Protein AF-A0A954XHF0-F1 (afdb_monomer_lite)

Radius of gyration: 19.48 Å; chains: 1; bounding box: 50×30×60 Å

Foldseek 3Di:
DDPDDDDPVPDDDPVRVCVQLLPDLLNLLLVLVVVLVVLVDPPNVVDPCSVVSNVVSVVSNVVSLVVDDPLLNVQLVPDDPCCSHVPVLLSSLVVCVVVPVLVVSLVSLVSVCSNCVLALQSLQSNLVSCVSVVNNVSSVVSNVSSVVHPDDDDPVSVVSSVVSVVVSVD

Secondary structure (DSSP, 8-state):
-------GGGSPPHHHHHHHHT--HHHHHHHHHHHHHHHTSTTGGGSTTHHHHHHHHHHHHHHHHHHS-HHHHHHHHHS-HHHHHH-HHHHHHHHHHHTT-HHHHHHHHHHHHHH-TT-HHHHHHHHHHHHHTT-HHHHHHHHHHHHT-SSPPPHHHHHHHHHHHHHH--

Structure (mmCIF, N/CA/C/O backbone):
data_AF-A0A954XHF0-F1
#
_entry.id   AF-A0A954XHF0-F1
#
loop_
_atom_site.group_PDB
_atom_site.id
_atom_site.type_symbol
_atom_site.label_atom_id
_atom_site.label_alt_id
_atom_site.label_comp_id
_atom_site.label_asym_id
_atom_site.label_entity_id
_atom_site.label_seq_id
_atom_site.pdbx_PDB_ins_code
_atom_site.Cartn_x
_atom_site.Cartn_y
_atom_site.Cartn_z
_atom_site.occupancy
_atom_site.B_iso_or_equiv
_atom_site.auth_seq_id
_atom_site.auth_comp_id
_atom_site.auth_asym_id
_atom_site.auth_atom_id
_atom_site.pdbx_PDB_model_num
ATOM 1 N N . MET A 1 1 ? -33.091 3.067 -31.836 1.00 52.94 1 MET A N 1
ATOM 2 C CA . MET A 1 1 ? -31.669 2.691 -31.696 1.00 52.94 1 MET A CA 1
ATOM 3 C C . MET A 1 1 ? -30.894 3.968 -31.441 1.00 52.94 1 MET A C 1
ATOM 5 O O . MET A 1 1 ? -30.859 4.803 -32.332 1.00 52.94 1 MET A O 1
ATOM 9 N N . MET A 1 2 ? -30.377 4.181 -30.228 1.00 56.81 2 MET A N 1
ATOM 10 C CA . MET A 1 2 ? -29.390 5.243 -30.006 1.00 56.81 2 MET A CA 1
ATOM 11 C C . MET A 1 2 ? -28.038 4.680 -30.431 1.00 56.81 2 MET A C 1
ATOM 13 O O . MET A 1 2 ? -27.557 3.722 -29.831 1.00 56.81 2 MET A O 1
ATOM 17 N N . HIS A 1 3 ? -27.472 5.221 -31.506 1.00 65.88 3 HIS A N 1
ATOM 18 C CA . HIS A 1 3 ? -26.091 4.949 -31.875 1.00 65.88 3 HIS A CA 1
ATOM 19 C C . HIS A 1 3 ? -25.214 5.758 -30.920 1.00 65.88 3 HIS A C 1
ATOM 21 O O . HIS A 1 3 ? -25.189 6.983 -30.994 1.00 65.88 3 HIS A O 1
ATOM 27 N N . ALA A 1 4 ? -24.570 5.084 -29.968 1.00 79.62 4 ALA A N 1
ATOM 28 C CA . ALA A 1 4 ? -23.495 5.704 -29.212 1.00 79.62 4 ALA A CA 1
ATOM 29 C C . ALA A 1 4 ? -22.299 5.846 -30.162 1.00 79.62 4 ALA A C 1
ATOM 31 O O . ALA A 1 4 ? -21.752 4.845 -30.625 1.00 79.62 4 ALA A O 1
ATOM 32 N N . GLU A 1 5 ? -21.944 7.080 -30.505 1.00 87.56 5 GLU A N 1
ATOM 33 C CA . GLU A 1 5 ? -20.704 7.376 -31.217 1.00 87.56 5 GLU A CA 1
ATOM 34 C C . GLU A 1 5 ? -19.563 7.431 -30.201 1.00 87.56 5 GLU A C 1
ATOM 36 O O . GLU A 1 5 ? -19.673 8.094 -29.171 1.00 87.56 5 GLU A O 1
ATOM 41 N N . TRP A 1 6 ? -18.477 6.713 -30.484 1.00 86.81 6 TRP A N 1
ATOM 42 C CA . TRP A 1 6 ? -17.264 6.757 -29.675 1.00 86.81 6 TRP A CA 1
ATOM 43 C C . TRP A 1 6 ? -16.674 8.171 -29.666 1.00 86.81 6 TRP A C 1
ATOM 45 O O . TRP A 1 6 ? -16.502 8.779 -30.725 1.00 86.81 6 TRP A O 1
ATOM 55 N N . ARG A 1 7 ? -16.323 8.675 -28.480 1.00 90.88 7 ARG A N 1
ATOM 56 C CA . ARG A 1 7 ? -15.685 9.981 -28.290 1.00 90.88 7 ARG A CA 1
ATOM 57 C C . ARG A 1 7 ? -14.472 9.826 -27.392 1.00 90.88 7 ARG A C 1
ATOM 59 O O . ARG A 1 7 ? -14.597 9.533 -26.211 1.00 90.88 7 ARG A O 1
ATOM 66 N N . GLU A 1 8 ? -13.293 10.043 -27.959 1.00 87.38 8 GLU A N 1
ATOM 67 C CA . GLU A 1 8 ? -12.030 9.937 -27.221 1.00 87.38 8 GLU A CA 1
ATOM 68 C C . GLU A 1 8 ? -11.906 11.005 -26.125 1.00 87.38 8 GLU A C 1
ATOM 70 O O . GLU A 1 8 ? -11.306 10.753 -25.088 1.00 87.38 8 GLU A O 1
ATOM 75 N N . SER A 1 9 ? -12.558 12.161 -26.306 1.00 90.25 9 SER A N 1
ATOM 76 C CA . SER A 1 9 ? -12.667 13.217 -25.289 1.00 90.25 9 SER A CA 1
ATOM 77 C C . SER A 1 9 ? -13.403 12.793 -24.021 1.00 90.25 9 SER A C 1
ATOM 79 O O . SER A 1 9 ? -13.286 13.472 -23.008 1.00 90.25 9 SER A O 1
ATOM 81 N N . ASP A 1 10 ? -14.186 11.716 -24.091 1.00 89.12 10 ASP A N 1
ATOM 82 C CA . ASP A 1 10 ? -14.965 11.215 -22.961 1.00 89.12 10 ASP A CA 1
ATOM 83 C C . ASP A 1 10 ? -14.151 10.190 -22.145 1.00 89.12 10 ASP A C 1
ATOM 85 O O . ASP A 1 10 ? -14.624 9.697 -21.119 1.00 89.12 10 ASP A O 1
ATOM 89 N N . LEU A 1 11 ? -12.926 9.856 -22.584 1.00 89.25 11 LEU A N 1
ATOM 90 C CA . LEU A 1 11 ? -12.003 9.035 -21.808 1.00 89.25 11 LEU A CA 1
ATOM 91 C C . LEU A 1 11 ? -11.413 9.858 -20.657 1.00 89.25 11 LEU A C 1
ATOM 93 O O . LEU A 1 11 ? -10.916 10.961 -20.895 1.00 89.25 11 LEU A O 1
ATOM 97 N N . PRO A 1 12 ? -11.400 9.321 -19.424 1.00 91.69 12 PRO A N 1
ATOM 98 C CA . PRO A 1 12 ? -10.763 10.001 -18.311 1.00 91.69 12 PRO A CA 1
ATOM 99 C C . PRO A 1 12 ? -9.261 10.129 -18.559 1.00 91.69 12 PRO A C 1
ATOM 101 O O . PRO A 1 12 ? -8.603 9.213 -19.067 1.00 91.69 12 PRO A O 1
ATOM 104 N N . THR A 1 13 ? -8.701 11.254 -18.135 1.00 92.50 13 THR A N 1
ATOM 105 C CA . THR A 1 13 ? -7.255 11.407 -17.996 1.00 92.50 13 THR A CA 1
ATOM 106 C C . THR A 1 13 ? -6.706 10.400 -16.981 1.00 92.50 13 THR A C 1
ATOM 108 O O . THR A 1 13 ? -7.435 9.849 -16.153 1.00 92.50 13 THR A O 1
ATOM 111 N N . VAL A 1 14 ? -5.389 10.173 -17.007 1.00 86.50 14 VAL A N 1
ATOM 112 C CA . VAL A 1 14 ? -4.709 9.318 -16.017 1.00 86.50 14 VAL A CA 1
ATOM 113 C C . VAL A 1 14 ? -5.009 9.789 -14.591 1.00 86.50 14 VAL A C 1
ATOM 115 O O . VAL A 1 14 ? -5.392 8.977 -13.759 1.00 86.50 14 VAL A O 1
ATOM 118 N N . SER A 1 15 ? -4.951 11.102 -14.346 1.00 87.88 15 SER A N 1
ATOM 119 C CA . SER A 1 15 ? -5.240 11.680 -13.030 1.00 87.88 15 SER A CA 1
ATOM 120 C C . SER A 1 15 ? -6.683 11.438 -12.581 1.00 87.88 15 SER A C 1
ATOM 122 O O . SER A 1 15 ? -6.905 11.100 -11.424 1.00 87.88 15 SER A O 1
ATOM 124 N N . GLU A 1 16 ? -7.664 11.598 -13.474 1.00 91.25 16 GLU A N 1
ATOM 125 C CA . GLU A 1 16 ? -9.076 11.349 -13.143 1.00 91.25 16 GLU A CA 1
ATOM 126 C C . GLU A 1 16 ? -9.322 9.868 -12.867 1.00 91.25 16 GLU A C 1
ATOM 128 O O . GLU A 1 16 ? -9.979 9.516 -11.891 1.00 91.25 16 GLU A O 1
ATOM 133 N N . ARG A 1 17 ? -8.743 8.983 -13.686 1.00 89.75 17 ARG A N 1
ATOM 134 C CA . ARG A 1 17 ? -8.801 7.538 -13.460 1.00 89.75 17 ARG A CA 1
ATOM 135 C C . ARG A 1 17 ? -8.222 7.180 -12.091 1.00 89.75 17 ARG A C 1
ATOM 137 O O . ARG A 1 17 ? -8.838 6.410 -11.358 1.00 89.75 17 ARG A O 1
ATOM 144 N N . ASP A 1 18 ? -7.054 7.715 -11.760 1.00 89.81 18 ASP A N 1
ATOM 145 C CA . ASP A 1 18 ? -6.361 7.404 -10.513 1.00 89.81 18 ASP A CA 1
ATOM 146 C C . ASP A 1 18 ? -7.140 7.927 -9.304 1.00 89.81 18 ASP A C 1
ATOM 148 O O . ASP A 1 18 ? -7.303 7.200 -8.326 1.00 89.81 18 ASP A O 1
ATOM 152 N N . GLU A 1 19 ? -7.750 9.108 -9.398 1.00 87.00 19 GLU A N 1
ATOM 153 C CA . GLU A 1 19 ? -8.668 9.614 -8.374 1.00 87.00 19 GLU A CA 1
ATOM 154 C C . GLU A 1 19 ? -9.904 8.714 -8.199 1.00 87.00 19 GLU A C 1
ATOM 156 O O . GLU A 1 19 ? -10.282 8.376 -7.069 1.00 87.00 19 GLU A O 1
ATOM 161 N N . TRP A 1 20 ? -10.526 8.291 -9.305 1.00 86.19 20 TRP A N 1
ATOM 162 C CA . TRP A 1 20 ? -11.722 7.441 -9.281 1.00 86.19 20 TRP A CA 1
ATOM 163 C C . TRP A 1 20 ? -11.435 6.068 -8.676 1.00 86.19 20 TRP A C 1
ATOM 165 O O . TRP A 1 20 ? -12.231 5.556 -7.888 1.00 86.19 20 TRP A O 1
ATOM 175 N N . LEU A 1 21 ? -10.289 5.483 -9.023 1.00 83.88 21 LEU A N 1
ATOM 176 C CA . LEU A 1 21 ? -9.844 4.181 -8.527 1.00 83.88 21 LEU A CA 1
ATOM 177 C C . LEU A 1 21 ? -9.141 4.272 -7.163 1.00 83.88 21 LEU A C 1
ATOM 179 O O . LEU A 1 21 ? -8.887 3.249 -6.526 1.00 83.88 21 LEU A O 1
ATOM 183 N N . GLY A 1 22 ? -8.844 5.487 -6.697 1.00 86.38 22 GLY A N 1
ATOM 184 C CA . GLY A 1 22 ? -8.084 5.737 -5.479 1.00 86.38 22 GLY A CA 1
ATOM 185 C C . GLY A 1 22 ? -6.622 5.296 -5.563 1.00 86.38 22 GLY A C 1
ATOM 186 O O . GLY A 1 22 ? -6.048 5.007 -4.518 1.00 86.38 22 GLY A O 1
ATOM 187 N N . VAL A 1 23 ? -6.042 5.206 -6.763 1.00 89.75 23 VAL A N 1
ATOM 188 C CA . VAL A 1 23 ? -4.631 4.842 -6.970 1.00 89.75 23 VAL A CA 1
ATOM 189 C C . VAL A 1 23 ? -3.745 5.873 -6.282 1.00 89.75 23 VAL A C 1
ATOM 191 O O . VAL A 1 23 ? -3.969 7.079 -6.398 1.00 89.75 23 VAL A O 1
ATOM 194 N N . LEU A 1 24 ? -2.759 5.388 -5.534 1.00 90.56 24 LEU A N 1
ATOM 195 C CA . LEU A 1 24 ? -1.812 6.224 -4.805 1.00 90.56 24 LEU A CA 1
ATOM 196 C C . LEU A 1 24 ? -0.396 6.083 -5.358 1.00 90.56 24 LEU A C 1
ATOM 198 O O . LEU A 1 24 ? -0.073 5.134 -6.069 1.00 90.56 24 LEU A O 1
ATOM 202 N N . LEU A 1 25 ? 0.471 7.011 -4.961 1.00 90.75 25 LEU A N 1
ATOM 203 C CA . LEU A 1 25 ? 1.892 7.008 -5.304 1.00 90.75 25 LEU A CA 1
ATOM 204 C C . LEU A 1 25 ? 2.587 5.705 -4.879 1.00 90.75 25 LEU A C 1
ATOM 206 O O . LEU A 1 25 ? 3.433 5.167 -5.588 1.00 90.75 25 LEU A O 1
ATOM 210 N N . GLU A 1 26 ? 2.198 5.171 -3.724 1.00 92.38 26 GLU A N 1
ATOM 211 C CA . GLU A 1 26 ? 2.659 3.890 -3.201 1.00 92.38 26 GLU A CA 1
ATOM 212 C C . GLU A 1 26 ? 2.348 2.729 -4.151 1.00 92.38 26 GLU A C 1
ATOM 214 O O . GLU A 1 26 ? 3.126 1.781 -4.243 1.00 92.38 26 GLU A O 1
ATOM 219 N N . ASP A 1 27 ? 1.239 2.802 -4.887 1.00 92.00 27 ASP A N 1
ATOM 220 C CA . ASP A 1 27 ? 0.861 1.768 -5.850 1.00 92.00 27 ASP A CA 1
ATOM 221 C C . ASP A 1 27 ? 1.757 1.810 -7.070 1.00 92.00 27 ASP A C 1
ATOM 223 O O . ASP A 1 27 ? 2.188 0.765 -7.558 1.00 92.00 27 ASP A O 1
ATOM 227 N N . GLU A 1 28 ? 2.078 3.017 -7.532 1.00 92.56 28 GLU A N 1
ATOM 228 C CA . GLU A 1 28 ? 3.029 3.213 -8.617 1.00 92.56 28 GLU A CA 1
ATOM 229 C C . GLU A 1 28 ? 4.421 2.718 -8.219 1.00 92.56 28 GLU A C 1
ATOM 231 O O . GLU A 1 28 ? 5.060 2.007 -8.994 1.00 92.56 28 GLU A O 1
ATOM 236 N N . LEU A 1 29 ? 4.873 3.012 -6.995 1.00 94.69 29 LEU A N 1
ATOM 237 C CA . LEU A 1 29 ? 6.142 2.510 -6.460 1.00 94.69 29 LEU A CA 1
ATOM 238 C C . LEU A 1 29 ? 6.217 0.981 -6.505 1.00 94.69 29 LEU A C 1
ATOM 240 O O . LEU A 1 29 ? 7.185 0.418 -7.031 1.00 94.69 29 LEU A O 1
ATOM 244 N N . VAL A 1 30 ? 5.185 0.304 -5.992 1.00 94.31 30 VAL A N 1
ATOM 245 C CA . VAL A 1 30 ? 5.115 -1.163 -6.016 1.00 94.31 30 VAL A CA 1
ATOM 246 C C . VAL A 1 30 ? 5.050 -1.675 -7.454 1.00 94.31 30 VAL A C 1
ATOM 248 O O . VAL A 1 30 ? 5.768 -2.615 -7.802 1.00 94.31 30 VAL A O 1
ATOM 2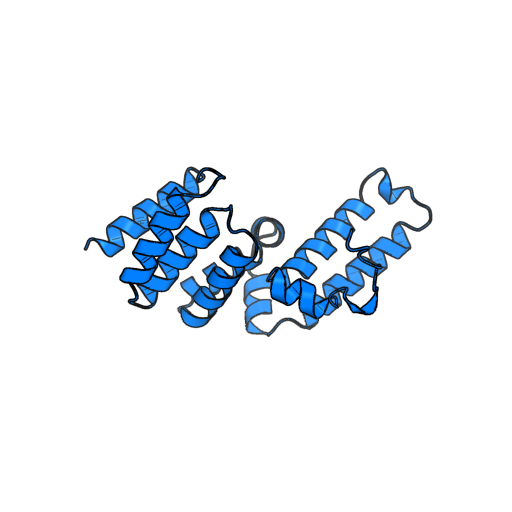51 N N . ALA A 1 31 ? 4.259 -1.036 -8.319 1.00 94.50 31 ALA A N 1
ATOM 252 C CA . ALA A 1 31 ? 4.122 -1.421 -9.719 1.00 94.50 31 ALA A CA 1
ATOM 253 C C . ALA A 1 31 ? 5.449 -1.317 -10.485 1.00 94.50 31 ALA A C 1
ATOM 255 O O . ALA A 1 31 ? 5.830 -2.275 -11.160 1.00 94.50 31 ALA A O 1
ATOM 256 N N . TYR A 1 32 ? 6.195 -0.214 -10.349 1.00 95.94 32 TYR A N 1
ATOM 257 C CA . TYR A 1 32 ? 7.507 -0.060 -10.986 1.00 95.94 32 TYR A CA 1
ATOM 258 C C . TYR A 1 32 ? 8.498 -1.109 -10.492 1.00 95.94 32 TYR A C 1
ATOM 260 O O . TYR A 1 32 ? 9.228 -1.696 -11.297 1.00 95.94 32 TYR A O 1
ATOM 268 N N . ARG A 1 33 ? 8.498 -1.405 -9.187 1.00 95.19 33 ARG A N 1
ATOM 269 C CA . ARG A 1 33 ? 9.406 -2.408 -8.630 1.00 95.19 33 ARG A CA 1
ATOM 270 C C . ARG A 1 33 ? 9.073 -3.822 -9.106 1.00 95.19 33 ARG A C 1
ATOM 272 O O . ARG A 1 33 ? 9.981 -4.568 -9.475 1.00 95.19 33 ARG A O 1
ATOM 279 N N . LEU A 1 34 ? 7.791 -4.184 -9.146 1.00 94.62 34 LEU A N 1
ATOM 280 C CA . LEU A 1 34 ? 7.337 -5.465 -9.692 1.00 94.62 34 LEU A CA 1
ATOM 281 C C . LEU A 1 34 ? 7.655 -5.577 -11.188 1.00 94.62 34 LEU A C 1
ATOM 283 O O . LEU A 1 34 ? 8.206 -6.588 -11.621 1.00 94.62 34 LEU A O 1
ATOM 287 N N . ALA A 1 35 ? 7.383 -4.532 -11.971 1.00 96.44 35 ALA A N 1
ATOM 288 C CA . ALA A 1 35 ? 7.688 -4.497 -13.400 1.00 96.44 35 ALA A CA 1
ATOM 289 C C . ALA A 1 35 ? 9.193 -4.629 -13.677 1.00 96.44 35 ALA A C 1
ATOM 291 O O . ALA A 1 35 ? 9.592 -5.318 -14.620 1.00 96.44 35 ALA A O 1
ATOM 292 N N . TYR A 1 36 ? 10.037 -4.019 -12.840 1.00 96.31 36 TYR A N 1
ATOM 293 C CA . TYR A 1 36 ? 11.486 -4.192 -12.912 1.00 96.31 36 TYR A CA 1
ATOM 294 C C . TYR A 1 36 ? 11.874 -5.661 -12.704 1.00 96.31 36 TYR A C 1
ATOM 296 O O . TYR A 1 36 ? 12.614 -6.224 -13.512 1.00 96.31 36 TYR A O 1
ATOM 304 N N . PHE A 1 37 ? 11.335 -6.311 -11.667 1.00 95.00 37 PHE A N 1
ATOM 305 C CA . PHE A 1 37 ? 11.618 -7.722 -11.398 1.00 95.00 37 PHE A CA 1
ATOM 306 C C . PHE A 1 37 ? 11.151 -8.645 -12.522 1.00 95.00 37 PHE A C 1
ATOM 308 O O . PHE A 1 37 ? 11.885 -9.563 -12.892 1.00 95.00 37 PHE A O 1
ATOM 315 N N . VAL A 1 38 ? 9.980 -8.381 -13.106 1.00 95.50 38 VAL A N 1
ATOM 316 C CA . VAL A 1 38 ? 9.490 -9.123 -14.275 1.00 95.50 38 VAL A CA 1
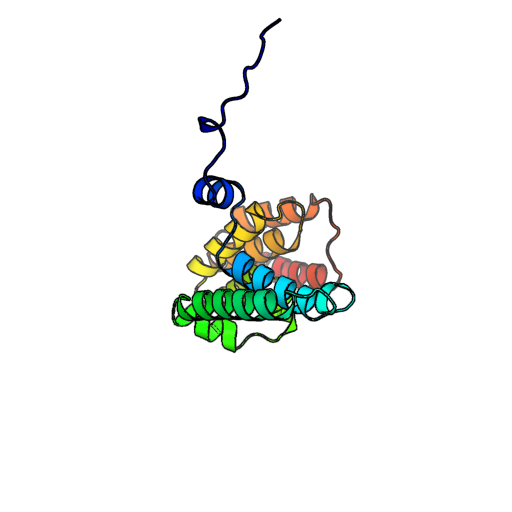ATOM 317 C C . VAL A 1 38 ? 10.440 -8.947 -15.457 1.00 95.50 38 VAL A C 1
ATOM 319 O O . VAL A 1 38 ? 10.868 -9.942 -16.030 1.00 95.50 38 VAL A O 1
ATOM 322 N N . THR A 1 39 ? 10.846 -7.711 -15.769 1.00 96.75 39 THR A N 1
ATOM 323 C CA . THR A 1 39 ? 11.786 -7.416 -16.869 1.00 96.75 39 THR A CA 1
ATOM 324 C C . THR A 1 39 ? 13.145 -8.097 -16.675 1.00 96.75 39 THR A C 1
ATOM 326 O O . THR A 1 39 ? 13.783 -8.497 -17.643 1.00 96.75 39 THR A O 1
ATOM 329 N N . LYS A 1 40 ? 13.596 -8.268 -15.427 1.00 96.31 40 LYS A N 1
ATOM 330 C CA . LYS A 1 40 ? 14.845 -8.975 -15.101 1.00 96.31 40 LYS A CA 1
ATOM 331 C C . LYS A 1 40 ? 14.709 -10.502 -15.049 1.00 96.31 40 LYS A C 1
ATOM 333 O O . LYS A 1 40 ? 15.718 -11.184 -14.875 1.00 96.31 40 LYS A O 1
ATOM 338 N N . SER A 1 41 ? 13.507 -11.041 -15.241 1.00 96.19 41 SER A N 1
ATOM 339 C CA . SER A 1 41 ? 13.220 -12.476 -15.192 1.00 96.19 41 SER A CA 1
ATOM 340 C C . SER A 1 41 ? 12.957 -13.056 -16.584 1.00 96.19 41 SER A C 1
ATOM 342 O O . SER A 1 41 ? 12.446 -12.371 -17.469 1.00 96.19 41 SER A O 1
ATOM 344 N N . ALA A 1 42 ? 13.269 -14.338 -16.783 1.00 95.19 42 ALA A N 1
ATOM 345 C CA . ALA A 1 42 ? 12.949 -15.034 -18.029 1.00 95.19 42 ALA A CA 1
ATOM 346 C C . ALA A 1 42 ? 11.422 -15.188 -18.215 1.00 95.19 42 ALA A C 1
ATOM 348 O O . ALA A 1 42 ? 10.709 -15.395 -17.227 1.00 95.19 42 ALA A O 1
ATOM 349 N N . PRO A 1 43 ? 10.903 -15.114 -19.457 1.00 96.06 43 PRO A N 1
ATOM 350 C CA . PRO A 1 43 ? 11.646 -14.905 -20.708 1.00 96.06 43 PRO A CA 1
ATOM 351 C C . PRO A 1 43 ? 11.896 -13.421 -21.048 1.00 96.06 43 PRO A C 1
ATOM 353 O O . PRO A 1 43 ? 12.492 -13.116 -22.075 1.00 96.06 43 PRO A O 1
ATOM 356 N N . PHE A 1 44 ? 11.418 -12.480 -20.232 1.00 96.62 44 PHE A N 1
ATOM 357 C CA . PHE A 1 44 ? 11.438 -11.049 -20.558 1.00 96.62 44 PHE A CA 1
ATOM 358 C C . PHE A 1 44 ? 12.846 -10.453 -20.597 1.00 96.62 44 PHE A C 1
ATOM 360 O O . PHE A 1 44 ? 13.104 -9.557 -21.395 1.00 96.62 44 PHE A O 1
ATOM 367 N N . ASN A 1 45 ? 13.768 -10.979 -19.792 1.00 97.44 45 ASN A N 1
ATOM 368 C CA . ASN A 1 45 ? 15.168 -10.558 -19.798 1.00 97.44 45 ASN A CA 1
ATOM 369 C C . ASN A 1 45 ? 15.942 -10.949 -21.073 1.00 97.44 45 ASN A C 1
ATOM 371 O O . ASN A 1 45 ? 17.075 -10.507 -21.241 1.00 97.44 45 ASN A O 1
ATOM 375 N N . GLU A 1 46 ? 15.355 -11.761 -21.959 1.00 97.25 46 GLU A N 1
ATOM 376 C CA . GLU A 1 46 ? 15.951 -12.159 -23.241 1.00 97.25 46 GLU A CA 1
ATOM 377 C C . GLU A 1 46 ? 15.576 -11.203 -24.388 1.00 97.25 46 GLU A C 1
ATOM 379 O O . GLU A 1 46 ? 16.123 -11.306 -25.488 1.00 97.25 46 GLU A O 1
ATOM 384 N N . ALA A 1 47 ? 14.652 -10.265 -24.156 1.00 96.94 47 ALA A N 1
ATOM 385 C CA . ALA A 1 47 ? 14.294 -9.255 -25.143 1.00 96.94 47 ALA A CA 1
ATOM 386 C C . ALA A 1 47 ? 15.471 -8.299 -25.415 1.00 96.94 47 ALA A C 1
ATOM 388 O O . ALA A 1 47 ? 16.219 -7.929 -24.510 1.00 96.94 47 ALA A O 1
ATOM 389 N N . ILE A 1 48 ? 15.616 -7.855 -26.669 1.00 97.31 48 ILE A N 1
ATOM 390 C CA . ILE A 1 48 ? 16.739 -7.001 -27.105 1.00 97.31 48 ILE A CA 1
ATOM 391 C C . ILE A 1 48 ? 16.793 -5.648 -26.374 1.00 97.31 48 ILE A C 1
ATOM 393 O O . ILE A 1 48 ? 17.850 -5.031 -26.270 1.00 97.31 48 ILE A O 1
ATOM 397 N N . ASP A 1 49 ? 15.653 -5.191 -25.865 1.00 97.00 49 ASP A N 1
ATOM 398 C CA . ASP A 1 49 ? 15.446 -3.930 -25.160 1.00 97.00 49 ASP A CA 1
ATOM 399 C C . ASP A 1 49 ? 15.223 -4.108 -23.647 1.00 97.00 49 ASP A C 1
ATOM 401 O O . ASP A 1 49 ? 14.950 -3.127 -22.949 1.00 97.00 49 ASP A O 1
ATOM 405 N N . ALA A 1 50 ? 15.391 -5.322 -23.108 1.00 95.56 50 ALA A N 1
ATOM 406 C CA . ALA A 1 50 ? 15.141 -5.619 -21.697 1.00 95.56 50 ALA A CA 1
ATOM 407 C C . ALA A 1 50 ? 15.941 -4.709 -20.750 1.00 95.56 50 ALA A C 1
ATOM 409 O O . ALA A 1 50 ? 15.399 -4.187 -19.774 1.00 95.56 50 ALA A O 1
ATOM 410 N N . ASP A 1 51 ? 17.218 -4.455 -21.050 1.00 96.56 51 ASP A N 1
ATOM 411 C CA . ASP A 1 51 ? 18.054 -3.576 -20.226 1.00 96.56 51 ASP A CA 1
ATOM 412 C C . ASP A 1 51 ? 17.624 -2.108 -20.298 1.00 96.56 51 ASP A C 1
ATOM 414 O O . ASP A 1 51 ? 17.633 -1.421 -19.276 1.00 96.56 51 ASP A O 1
ATOM 418 N N . ILE A 1 52 ? 17.172 -1.638 -21.465 1.00 97.44 52 ILE A N 1
ATOM 419 C CA . ILE A 1 52 ? 16.636 -0.278 -21.625 1.00 97.44 52 ILE A CA 1
ATOM 420 C C . ILE A 1 52 ? 15.382 -0.121 -20.759 1.00 97.44 52 ILE A C 1
ATOM 422 O O . ILE A 1 52 ? 15.236 0.869 -20.037 1.00 97.44 52 ILE A O 1
ATOM 426 N N . HIS A 1 53 ? 14.489 -1.112 -20.789 1.00 96.88 53 HIS A N 1
ATOM 427 C CA . HIS A 1 53 ? 13.291 -1.111 -19.960 1.00 96.88 53 HIS A CA 1
ATOM 428 C C . HIS A 1 53 ? 13.616 -1.184 -18.470 1.00 96.88 53 HIS A C 1
ATOM 430 O O . HIS A 1 53 ? 13.040 -0.417 -17.701 1.00 96.88 53 HIS A O 1
ATOM 436 N N . ALA A 1 54 ? 14.560 -2.032 -18.062 1.00 96.94 54 ALA A N 1
ATOM 437 C CA . ALA A 1 54 ? 14.952 -2.144 -16.664 1.00 96.94 54 ALA A CA 1
ATOM 438 C C . ALA A 1 54 ? 15.531 -0.831 -16.115 1.00 96.94 54 ALA A C 1
ATOM 440 O O . ALA A 1 54 ? 15.094 -0.384 -15.058 1.00 96.94 54 ALA A O 1
ATOM 441 N N . VAL A 1 55 ? 16.442 -0.181 -16.851 1.00 97.56 55 VAL A N 1
ATOM 442 C CA . VAL A 1 55 ? 17.014 1.120 -16.455 1.00 97.56 55 VAL A CA 1
ATOM 443 C C . VAL A 1 55 ? 15.925 2.187 -16.350 1.00 97.56 55 VAL A C 1
ATOM 445 O O . VAL A 1 55 ? 15.903 2.959 -15.394 1.00 97.56 55 VAL A O 1
ATOM 448 N N . ARG A 1 56 ? 14.982 2.220 -17.300 1.00 97.88 56 ARG A N 1
ATOM 449 C CA . ARG A 1 56 ? 13.863 3.170 -17.252 1.00 97.88 56 ARG A CA 1
ATOM 450 C C . ARG A 1 56 ? 12.978 2.945 -16.025 1.00 97.88 56 ARG A C 1
ATOM 452 O O . ARG A 1 56 ? 12.615 3.910 -15.364 1.00 97.88 56 ARG A O 1
ATOM 459 N N . LEU A 1 57 ? 12.623 1.693 -15.733 1.00 97.88 57 LEU A N 1
ATOM 460 C CA . LEU A 1 57 ? 11.777 1.342 -14.588 1.00 97.88 57 LEU A CA 1
ATOM 461 C C . LEU A 1 57 ? 12.464 1.666 -13.256 1.00 97.88 57 LEU A C 1
ATOM 463 O O . LEU A 1 57 ? 11.816 2.193 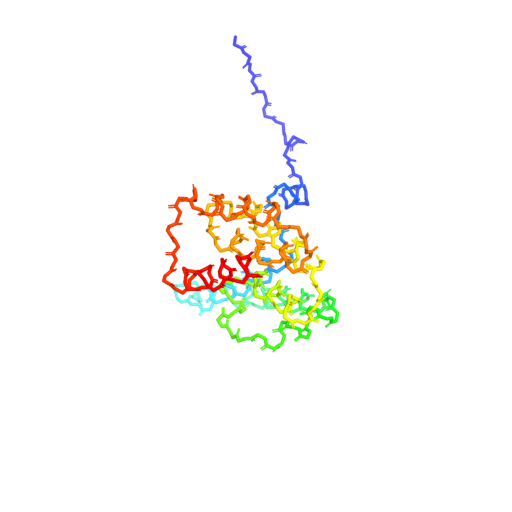-12.357 1.00 97.88 57 LEU A O 1
ATOM 467 N N . GLU A 1 58 ? 13.766 1.399 -13.151 1.00 97.06 58 GLU A N 1
ATOM 468 C CA . GLU A 1 58 ? 14.576 1.762 -11.984 1.00 97.06 58 GLU A CA 1
ATOM 469 C C . GLU A 1 58 ? 14.625 3.284 -11.793 1.00 97.06 58 GLU A C 1
ATOM 471 O O . GLU A 1 58 ? 14.333 3.774 -10.708 1.00 97.06 5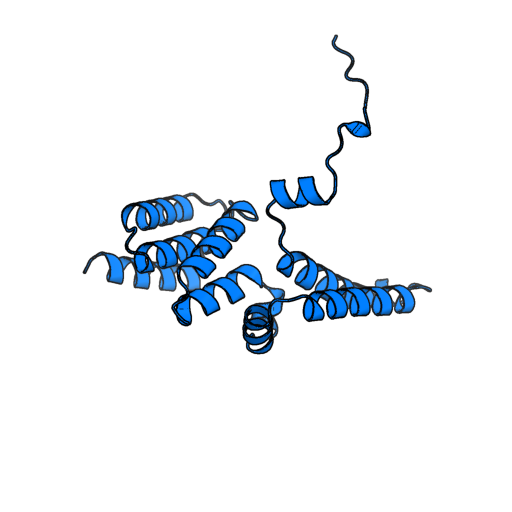8 GLU A O 1
ATOM 476 N N . HIS A 1 59 ? 14.847 4.047 -12.867 1.00 97.75 59 HIS A N 1
ATOM 477 C CA . HIS A 1 59 ? 14.825 5.509 -12.808 1.00 97.75 59 HIS A CA 1
ATOM 478 C C . HIS A 1 59 ? 13.461 6.082 -12.385 1.00 97.75 59 HIS A C 1
ATOM 480 O O . HIS A 1 59 ? 13.405 7.028 -11.594 1.00 97.75 59 HIS A O 1
ATOM 486 N N . CYS A 1 60 ? 12.356 5.523 -12.894 1.00 96.94 60 CYS A N 1
ATOM 487 C CA . CYS A 1 60 ? 11.008 5.903 -12.467 1.00 96.94 60 CYS A CA 1
ATOM 488 C C . CYS A 1 60 ? 10.798 5.618 -10.975 1.00 96.94 60 CYS A C 1
ATOM 490 O O . CYS A 1 60 ? 10.332 6.495 -10.251 1.00 96.94 60 CYS A O 1
ATOM 492 N N . TYR A 1 61 ? 11.189 4.430 -10.510 1.00 96.25 61 TYR A N 1
ATOM 493 C CA . TYR A 1 61 ? 11.107 4.060 -9.100 1.00 96.25 61 TYR A CA 1
ATOM 494 C C . TYR A 1 61 ? 11.916 5.015 -8.207 1.00 96.25 61 TYR A C 1
ATOM 496 O O . TYR A 1 61 ? 11.374 5.552 -7.242 1.00 96.25 61 TYR A O 1
ATOM 504 N N . ASP A 1 62 ? 13.172 5.300 -8.556 1.00 96.25 62 ASP A N 1
ATOM 505 C CA . ASP A 1 62 ? 14.039 6.194 -7.777 1.00 96.25 62 ASP A CA 1
ATOM 506 C C . ASP A 1 62 ? 13.499 7.629 -7.734 1.00 96.25 62 ASP A C 1
ATOM 508 O O . ASP A 1 62 ? 13.536 8.283 -6.690 1.00 96.25 62 ASP A O 1
ATOM 512 N N . SER A 1 63 ? 12.942 8.109 -8.850 1.00 96.31 63 SER A N 1
ATOM 513 C CA . SER A 1 63 ? 12.314 9.433 -8.921 1.00 96.31 63 SER A CA 1
ATOM 514 C C . SER A 1 63 ? 11.090 9.530 -8.010 1.00 96.31 63 SER A C 1
ATOM 516 O O . SER A 1 63 ? 10.915 10.537 -7.324 1.00 96.31 63 SER A O 1
ATOM 518 N N . LEU A 1 64 ? 10.267 8.478 -7.955 1.00 95.25 64 LEU A N 1
ATOM 519 C CA . LEU A 1 64 ? 9.123 8.427 -7.049 1.00 95.25 64 LEU A CA 1
ATOM 520 C C . LEU A 1 64 ? 9.561 8.381 -5.583 1.00 95.25 64 LEU A C 1
ATOM 522 O O . LEU A 1 64 ? 9.031 9.144 -4.777 1.00 95.25 64 LEU A O 1
ATOM 526 N N . ILE A 1 65 ? 10.560 7.563 -5.237 1.00 95.62 65 ILE A N 1
ATOM 527 C CA . ILE A 1 65 ? 11.115 7.519 -3.875 1.00 95.62 65 ILE A CA 1
ATOM 528 C C . ILE A 1 65 ? 11.637 8.898 -3.456 1.00 95.62 65 ILE A C 1
ATOM 530 O O . ILE A 1 65 ? 11.368 9.341 -2.342 1.00 95.62 65 ILE A O 1
ATOM 534 N N . ALA A 1 66 ? 12.329 9.606 -4.352 1.00 94.94 66 ALA A N 1
ATOM 535 C CA . ALA A 1 66 ? 12.832 10.954 -4.090 1.00 94.94 66 ALA A CA 1
ATOM 536 C C . ALA A 1 66 ? 11.719 12.007 -3.929 1.00 94.94 66 ALA A C 1
ATOM 538 O O . ALA A 1 66 ? 11.961 13.065 -3.349 1.00 94.94 66 ALA A O 1
ATOM 539 N N . SER A 1 67 ? 10.514 11.731 -4.435 1.00 94.25 67 SER A N 1
ATOM 540 C CA . SER A 1 67 ? 9.346 12.611 -4.306 1.00 94.25 67 SER A CA 1
ATOM 541 C C . SER A 1 67 ? 8.526 12.373 -3.034 1.00 94.25 67 SER A C 1
ATOM 543 O O . SER A 1 67 ? 7.651 13.183 -2.721 1.00 94.25 67 SER A O 1
ATOM 545 N N . LEU A 1 68 ? 8.799 11.289 -2.294 1.00 93.00 68 LEU A N 1
ATOM 546 C CA . LEU A 1 68 ? 8.070 10.982 -1.068 1.00 93.00 68 LEU A CA 1
ATOM 547 C C . LEU A 1 68 ? 8.280 12.079 -0.012 1.00 93.00 68 LEU A C 1
ATOM 549 O O . LEU A 1 68 ? 9.412 12.525 0.206 1.00 93.00 68 LEU A O 1
ATOM 553 N N . PRO A 1 69 ? 7.221 12.482 0.715 1.00 92.69 69 PRO A N 1
ATOM 554 C CA . PRO A 1 69 ? 7.362 13.285 1.919 1.00 92.69 69 PRO A CA 1
ATOM 555 C C . PRO A 1 69 ? 8.363 12.645 2.885 1.00 92.69 69 PRO A C 1
ATOM 557 O O . PRO A 1 69 ? 8.334 11.435 3.096 1.00 92.69 69 PRO A O 1
ATOM 560 N N . GLN A 1 70 ? 9.199 13.460 3.535 1.00 93.56 70 GLN A N 1
ATOM 561 C CA . GLN A 1 70 ? 10.285 12.986 4.406 1.00 93.56 70 GLN A CA 1
ATOM 562 C C . GLN A 1 70 ? 9.834 11.912 5.411 1.00 93.56 70 GLN A C 1
ATOM 564 O O . GLN A 1 70 ? 10.501 10.897 5.588 1.00 93.56 70 GLN A O 1
ATOM 569 N N . ARG A 1 71 ? 8.665 12.106 6.031 1.00 93.19 71 ARG A N 1
ATOM 570 C CA . ARG A 1 71 ? 8.110 11.150 6.994 1.00 93.19 71 ARG A CA 1
ATOM 571 C C . ARG A 1 71 ? 7.679 9.828 6.348 1.00 93.19 71 ARG A C 1
ATOM 573 O O . ARG A 1 71 ? 7.905 8.774 6.930 1.00 93.19 71 ARG A O 1
ATOM 580 N N . GLU A 1 72 ? 7.082 9.867 5.159 1.00 93.06 72 GLU A N 1
ATOM 581 C CA . GLU A 1 72 ? 6.714 8.653 4.413 1.00 93.06 72 GLU A CA 1
ATOM 582 C C . GLU A 1 72 ? 7.968 7.920 3.930 1.00 93.06 72 GLU A C 1
ATOM 584 O O . GLU A 1 72 ? 8.020 6.697 4.007 1.00 93.06 72 GLU A O 1
ATOM 589 N N . LEU A 1 73 ? 9.014 8.651 3.532 1.00 95.44 73 LEU A N 1
ATOM 590 C CA . LEU A 1 73 ? 10.314 8.086 3.173 1.00 95.44 73 LEU A CA 1
ATOM 591 C C . LEU A 1 73 ? 10.993 7.381 4.361 1.00 95.44 73 LEU A C 1
ATOM 593 O O . LEU A 1 73 ? 11.556 6.298 4.202 1.00 95.44 73 LEU A O 1
ATOM 597 N N . GLU A 1 74 ? 10.940 7.964 5.559 1.00 96.19 74 GLU A N 1
ATOM 598 C CA . GLU A 1 74 ? 11.458 7.346 6.789 1.00 96.19 74 GLU A CA 1
ATOM 599 C C . GLU A 1 74 ? 10.720 6.046 7.123 1.00 96.19 74 GLU A C 1
ATOM 601 O O . GLU A 1 74 ? 11.360 5.013 7.344 1.00 96.19 74 GLU A O 1
ATOM 606 N N . ILE A 1 75 ? 9.383 6.078 7.086 1.00 96.38 75 ILE A N 1
ATOM 607 C CA . ILE A 1 75 ? 8.548 4.888 7.265 1.00 96.38 75 ILE A CA 1
ATOM 608 C C . ILE A 1 75 ? 8.915 3.848 6.210 1.00 96.38 75 ILE A C 1
ATOM 610 O O . ILE A 1 75 ? 9.277 2.729 6.571 1.00 96.38 75 ILE A O 1
ATOM 614 N N . PHE A 1 76 ? 8.901 4.224 4.929 1.00 95.75 76 PHE A N 1
ATOM 615 C CA . PHE A 1 76 ? 9.250 3.356 3.811 1.00 95.75 76 PHE A CA 1
ATOM 616 C C . PHE A 1 76 ? 10.598 2.674 4.045 1.00 95.75 76 PHE A C 1
ATOM 618 O O . PHE A 1 76 ? 10.707 1.458 3.928 1.00 95.75 76 PHE A O 1
ATOM 625 N N . ASN A 1 77 ? 11.630 3.418 4.437 1.00 95.62 77 ASN A N 1
ATOM 626 C CA . ASN A 1 77 ? 12.957 2.859 4.677 1.00 95.62 77 ASN A CA 1
ATOM 627 C C . ASN A 1 77 ? 13.005 1.884 5.862 1.00 95.62 77 ASN A C 1
ATOM 629 O O . ASN A 1 77 ? 13.810 0.954 5.824 1.00 95.62 77 ASN A O 1
ATOM 633 N N . SER A 1 78 ? 12.128 2.042 6.856 1.00 95.88 78 SER A N 1
ATOM 634 C CA . SER A 1 78 ? 12.010 1.121 7.995 1.00 95.88 78 SER A CA 1
ATOM 635 C C . SER A 1 78 ? 11.278 -0.192 7.678 1.00 95.88 78 SER A C 1
ATOM 637 O O . SER A 1 78 ? 11.469 -1.176 8.393 1.00 95.88 78 SER A O 1
ATOM 639 N N . LEU A 1 79 ? 10.468 -0.230 6.612 1.00 95.12 79 LEU A N 1
ATOM 640 C CA . LEU A 1 79 ? 9.685 -1.411 6.242 1.00 95.12 79 LEU A CA 1
ATOM 641 C C . LEU A 1 79 ? 10.570 -2.541 5.704 1.00 95.12 79 LEU A C 1
ATOM 643 O O . LEU A 1 79 ? 11.524 -2.320 4.944 1.00 95.12 79 LEU A O 1
ATOM 647 N N . SER A 1 80 ? 10.199 -3.778 6.030 1.00 94.19 80 SER A N 1
ATOM 648 C CA . SER A 1 80 ? 10.818 -4.965 5.440 1.00 94.19 80 SER A CA 1
ATOM 649 C C . SER A 1 80 ? 10.504 -5.081 3.937 1.00 94.19 80 SER A C 1
ATOM 651 O O . SER A 1 80 ? 9.513 -4.523 3.458 1.00 94.19 80 SER A O 1
ATOM 653 N N . PRO A 1 81 ? 11.299 -5.840 3.156 1.00 90.94 81 PRO A N 1
ATOM 654 C CA . PRO A 1 81 ? 11.011 -6.054 1.738 1.00 90.94 81 PRO A CA 1
ATOM 655 C C . PRO A 1 81 ? 9.616 -6.635 1.464 1.00 90.94 81 PRO A C 1
ATOM 657 O O . PRO A 1 81 ? 9.006 -6.266 0.470 1.00 90.94 81 PRO A O 1
ATOM 660 N N . GLY A 1 82 ? 9.097 -7.504 2.339 1.00 89.50 82 GLY A N 1
ATOM 661 C CA . GLY A 1 82 ? 7.739 -8.044 2.199 1.00 89.50 82 GLY A CA 1
ATOM 662 C C . GLY A 1 82 ? 6.671 -6.967 2.390 1.00 89.50 82 GLY A C 1
ATOM 663 O O . GLY A 1 82 ? 5.790 -6.811 1.554 1.00 89.50 82 GLY A O 1
ATOM 664 N N . GLU A 1 83 ? 6.804 -6.138 3.427 1.00 91.00 83 GLU A N 1
ATOM 665 C CA . GLU A 1 83 ? 5.874 -5.028 3.692 1.00 91.00 83 GLU A CA 1
ATOM 666 C C . GLU A 1 83 ? 5.872 -3.974 2.583 1.00 91.00 83 GLU A C 1
ATOM 668 O O . GLU A 1 83 ? 4.837 -3.371 2.307 1.00 91.00 83 GLU A O 1
ATOM 673 N N . LYS A 1 84 ? 7.013 -3.785 1.912 1.00 92.38 84 LYS A N 1
ATOM 674 C CA . LYS A 1 84 ? 7.116 -2.902 0.745 1.00 92.38 84 LYS A CA 1
ATOM 675 C C . LYS A 1 84 ? 6.382 -3.428 -0.481 1.00 92.38 84 LYS A C 1
ATOM 677 O O . LYS A 1 84 ? 6.011 -2.616 -1.315 1.00 92.38 84 LYS A O 1
ATOM 682 N N . MET A 1 85 ? 6.220 -4.743 -0.623 1.00 88.06 85 MET A N 1
ATOM 683 C CA . MET A 1 85 ? 5.755 -5.360 -1.872 1.00 88.06 85 MET A CA 1
ATOM 684 C C . MET A 1 85 ? 4.341 -5.939 -1.780 1.00 88.06 85 MET A C 1
ATOM 686 O O . MET A 1 85 ? 3.636 -5.933 -2.785 1.00 88.06 85 MET A O 1
ATOM 690 N N . ASP A 1 86 ? 3.915 -6.414 -0.607 1.00 84.31 86 ASP A N 1
ATOM 691 C CA . ASP A 1 86 ? 2.589 -7.019 -0.432 1.00 84.31 86 ASP A CA 1
ATOM 692 C C . ASP A 1 86 ? 1.485 -5.953 -0.441 1.00 84.31 86 ASP A C 1
ATOM 694 O O . ASP A 1 86 ? 0.484 -6.073 -1.149 1.00 84.31 86 ASP A O 1
ATOM 698 N N . ASP A 1 87 ? 1.662 -4.910 0.376 1.00 86.94 87 ASP A N 1
ATOM 699 C CA . ASP A 1 87 ? 0.699 -3.826 0.542 1.00 86.94 87 ASP A CA 1
ATOM 700 C C . ASP A 1 87 ? 1.349 -2.611 1.209 1.00 86.94 87 ASP A C 1
ATOM 702 O O . ASP A 1 87 ? 1.336 -2.449 2.438 1.00 86.94 87 ASP A O 1
ATOM 706 N N . LEU A 1 88 ? 1.970 -1.769 0.385 1.00 93.56 88 LEU A N 1
ATOM 707 C CA . LEU A 1 88 ? 2.743 -0.639 0.883 1.00 93.56 88 LEU A CA 1
ATOM 708 C C . LEU A 1 88 ? 1.861 0.395 1.597 1.00 93.56 88 LEU A C 1
ATOM 710 O O . LEU A 1 88 ? 2.244 0.902 2.651 1.00 93.56 88 LEU A O 1
ATOM 714 N N . VAL A 1 89 ? 0.659 0.651 1.075 1.00 94.19 89 VAL A N 1
ATOM 715 C CA . VAL A 1 89 ? -0.290 1.618 1.652 1.00 94.19 89 VAL A CA 1
ATOM 716 C C . VAL A 1 89 ? -0.730 1.187 3.045 1.00 94.19 89 VAL A C 1
ATOM 718 O O . VAL A 1 89 ? -0.639 1.985 3.977 1.00 94.19 89 VAL A O 1
ATOM 721 N N . ASP A 1 90 ? -1.145 -0.072 3.224 1.00 93.31 90 ASP A N 1
ATOM 722 C CA . ASP A 1 90 ? -1.513 -0.572 4.554 1.00 93.31 90 ASP A CA 1
ATOM 723 C C . ASP A 1 90 ? -0.313 -0.563 5.508 1.00 93.31 90 ASP A C 1
ATOM 725 O O . ASP A 1 90 ? -0.460 -0.253 6.691 1.00 93.31 90 ASP A O 1
ATOM 729 N N . SER A 1 91 ? 0.887 -0.890 5.020 1.00 94.75 91 SER A N 1
ATOM 730 C CA . SER A 1 91 ? 2.096 -0.900 5.849 1.00 94.75 91 SER A CA 1
ATOM 731 C C . SER A 1 91 ? 2.466 0.501 6.345 1.00 94.75 91 SER A C 1
ATOM 733 O O . SER A 1 91 ? 2.738 0.670 7.536 1.00 94.75 91 SER A O 1
ATOM 735 N N . ILE A 1 92 ? 2.391 1.514 5.478 1.00 96.19 92 ILE A N 1
ATOM 736 C CA . ILE A 1 92 ? 2.594 2.917 5.859 1.00 96.19 92 ILE A CA 1
ATOM 737 C C . ILE A 1 92 ? 1.485 3.387 6.810 1.00 96.19 92 ILE A C 1
ATOM 739 O O . ILE A 1 92 ? 1.780 3.980 7.849 1.00 96.19 92 ILE A O 1
ATOM 743 N N . ALA A 1 93 ? 0.219 3.072 6.519 1.00 95.69 93 ALA A N 1
ATOM 744 C CA . ALA A 1 93 ? -0.917 3.446 7.363 1.00 95.69 93 ALA A CA 1
ATOM 745 C C . ALA A 1 93 ? -0.800 2.882 8.787 1.00 95.69 93 ALA A C 1
ATOM 747 O O . ALA A 1 93 ? -1.016 3.604 9.761 1.00 95.69 93 ALA A O 1
ATOM 748 N N . ARG A 1 94 ? -0.387 1.614 8.933 1.00 94.00 94 ARG A N 1
ATOM 749 C CA . ARG A 1 94 ? -0.118 1.012 10.249 1.00 94.00 94 ARG A CA 1
ATOM 750 C C . ARG A 1 94 ? 1.013 1.723 10.986 1.00 94.00 94 ARG A C 1
ATOM 752 O O . ARG A 1 94 ? 0.875 1.974 12.176 1.00 94.00 94 ARG A O 1
ATOM 759 N N . SER A 1 95 ? 2.087 2.103 10.293 1.00 95.69 95 SER A N 1
ATOM 760 C CA . SER A 1 95 ? 3.191 2.850 10.911 1.00 95.69 95 SER A CA 1
ATOM 761 C C . SER A 1 95 ? 2.750 4.231 11.415 1.00 95.69 95 SER A C 1
ATOM 763 O O . SER A 1 95 ? 3.090 4.628 12.532 1.00 95.69 95 SER A O 1
ATOM 765 N N . TYR A 1 96 ? 1.912 4.942 10.655 1.00 95.94 96 TYR A N 1
ATOM 766 C CA . TYR A 1 96 ? 1.284 6.176 11.136 1.00 95.94 96 TYR A CA 1
ATOM 767 C C . TYR A 1 96 ? 0.425 5.937 12.375 1.00 95.94 96 TYR A C 1
ATOM 769 O O . TYR A 1 96 ? 0.555 6.655 13.367 1.00 95.94 96 TYR A O 1
ATOM 777 N N . MET A 1 97 ? -0.388 4.882 12.352 1.00 93.62 97 MET A N 1
ATOM 778 C CA . MET A 1 97 ? -1.247 4.515 13.470 1.00 93.62 97 MET A CA 1
ATOM 779 C C . MET A 1 97 ? -0.423 4.220 14.733 1.00 93.62 97 MET A C 1
ATOM 781 O O . MET A 1 97 ? -0.782 4.668 15.821 1.00 93.62 97 MET A O 1
ATOM 785 N N . ASP A 1 98 ? 0.684 3.485 14.605 1.00 92.31 98 ASP A N 1
ATOM 786 C CA . ASP A 1 98 ? 1.555 3.082 15.717 1.00 92.31 98 ASP A CA 1
ATOM 787 C C . ASP A 1 98 ? 2.428 4.224 16.249 1.00 92.31 98 ASP A C 1
ATOM 789 O O . ASP A 1 98 ? 2.786 4.229 17.426 1.00 92.31 98 ASP A O 1
ATOM 793 N N . THR A 1 99 ? 2.712 5.229 15.418 1.00 93.38 99 THR A N 1
ATOM 794 C CA . THR A 1 99 ? 3.380 6.473 15.838 1.00 93.38 99 THR A CA 1
ATOM 795 C C . THR A 1 99 ? 2.408 7.542 16.351 1.00 93.38 99 THR A C 1
ATOM 797 O O . THR A 1 99 ? 2.837 8.642 16.696 1.00 93.38 99 THR A O 1
ATOM 800 N N . GLY A 1 100 ? 1.112 7.222 16.443 1.00 92.62 100 GLY A N 1
ATOM 801 C CA . GLY A 1 100 ? 0.077 8.088 17.014 1.00 92.62 100 GLY A CA 1
ATOM 802 C C . GLY A 1 100 ? -0.493 9.138 16.058 1.00 92.62 100 GLY A C 1
ATOM 803 O O . GLY A 1 100 ? -1.313 9.951 16.474 1.00 92.62 100 GLY A O 1
ATOM 804 N N . ASP A 1 101 ? -0.113 9.122 14.780 1.00 95.62 101 ASP A N 1
ATOM 805 C CA . ASP A 1 101 ? -0.733 9.966 13.754 1.00 95.62 101 ASP A CA 1
ATOM 806 C C . ASP A 1 101 ? -1.965 9.265 13.177 1.00 95.62 101 ASP A C 1
ATOM 808 O O . ASP A 1 101 ? -1.994 8.753 12.053 1.00 95.62 101 ASP A O 1
ATOM 812 N N . THR A 1 102 ? -2.983 9.189 14.030 1.00 95.06 102 THR A N 1
ATOM 813 C CA . THR A 1 102 ? -4.247 8.514 13.736 1.00 95.06 102 THR A CA 1
ATOM 814 C C . THR A 1 102 ? -4.967 9.163 12.555 1.00 95.06 102 THR A C 1
ATOM 816 O O . THR A 1 102 ? -5.568 8.460 11.750 1.00 95.06 102 THR A O 1
ATOM 819 N N . GLU A 1 103 ? -4.879 10.486 12.391 1.00 94.81 103 GLU A N 1
ATOM 820 C CA . GLU A 1 103 ? -5.527 11.181 11.275 1.00 94.81 103 GLU A CA 1
ATOM 821 C C . GLU A 1 103 ? -4.974 10.699 9.930 1.00 94.81 103 GLU A C 1
ATOM 823 O O . GLU A 1 103 ? -5.739 10.270 9.059 1.00 94.81 103 GLU A O 1
ATOM 828 N N . ARG A 1 104 ? -3.643 10.697 9.773 1.00 95.06 104 ARG A N 1
ATOM 829 C CA . ARG A 1 104 ? -3.013 10.251 8.529 1.00 95.06 104 ARG A CA 1
ATOM 830 C C . ARG A 1 104 ? -3.248 8.766 8.272 1.00 95.06 104 ARG A C 1
ATOM 832 O O . ARG A 1 104 ? -3.519 8.380 7.134 1.00 95.06 104 ARG A O 1
ATOM 839 N N . ALA A 1 105 ? -3.201 7.944 9.321 1.00 96.19 105 ALA A N 1
ATOM 840 C CA . ALA A 1 105 ? -3.521 6.524 9.223 1.00 96.19 105 ALA A CA 1
ATOM 841 C C . ALA A 1 105 ? -4.946 6.297 8.696 1.00 96.19 105 ALA A C 1
ATOM 843 O O . ALA A 1 105 ? -5.146 5.511 7.771 1.00 96.19 105 ALA A O 1
ATOM 844 N N . CYS A 1 106 ? -5.931 7.023 9.229 1.00 95.44 106 CYS A N 1
ATOM 845 C CA . CYS A 1 106 ? -7.328 6.867 8.838 1.00 95.44 106 CYS A CA 1
ATOM 846 C C . CYS A 1 106 ? -7.545 7.291 7.378 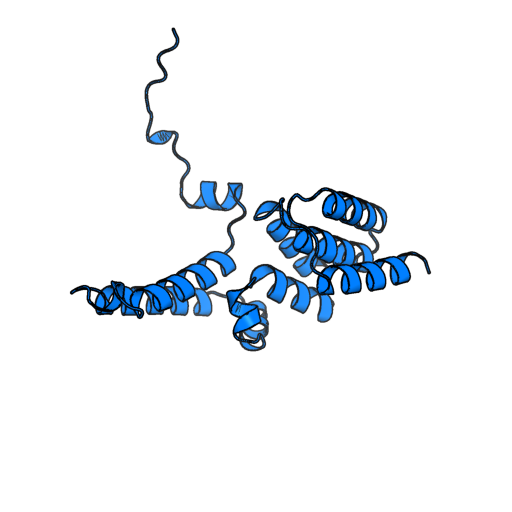1.00 95.44 106 CYS A C 1
ATOM 848 O O . CYS A 1 106 ? -8.194 6.558 6.633 1.00 95.44 106 CYS A O 1
ATOM 850 N N . GLN A 1 107 ? -6.922 8.387 6.927 1.00 94.00 107 GLN A N 1
ATOM 851 C CA . GLN A 1 107 ? -6.957 8.800 5.516 1.00 94.00 107 GLN A CA 1
ATOM 852 C C . GLN A 1 107 ? -6.411 7.713 4.574 1.00 94.00 107 GLN A C 1
ATOM 854 O O . GLN A 1 107 ? -6.973 7.468 3.505 1.00 94.00 107 GLN A O 1
ATOM 859 N N . LEU A 1 108 ? -5.311 7.051 4.946 1.00 95.00 108 LEU A N 1
ATOM 860 C CA . LEU A 1 108 ? -4.729 5.981 4.131 1.00 95.00 108 LEU A CA 1
ATOM 861 C C . LEU A 1 108 ? -5.578 4.706 4.152 1.00 95.00 108 LEU A C 1
ATOM 863 O O . LEU A 1 108 ? -5.751 4.085 3.103 1.00 95.00 108 LEU A O 1
ATOM 867 N N . PHE A 1 109 ? -6.167 4.334 5.291 1.00 95.44 109 PHE A N 1
ATOM 868 C CA . PHE A 1 109 ? -7.067 3.179 5.346 1.00 95.44 109 PHE A CA 1
ATOM 869 C C . PHE A 1 109 ? -8.373 3.408 4.573 1.00 95.44 109 PHE A C 1
ATOM 871 O O . PHE A 1 109 ? -8.837 2.496 3.889 1.00 95.44 109 PHE A O 1
ATOM 878 N N . GLU A 1 110 ? -8.930 4.624 4.584 1.00 93.25 110 GLU A N 1
ATOM 879 C CA . GLU A 1 110 ? -10.060 4.993 3.717 1.00 93.25 110 GLU A CA 1
ATOM 880 C C . GLU A 1 110 ? -9.723 4.789 2.234 1.00 93.25 110 GLU A C 1
ATOM 882 O O . GLU A 1 110 ? -10.509 4.211 1.476 1.00 93.25 110 GLU A O 1
ATOM 887 N N . LYS A 1 111 ? -8.525 5.217 1.820 1.00 92.00 111 LYS A N 1
ATOM 888 C CA . LYS A 1 111 ? -8.027 4.992 0.460 1.00 92.00 111 LYS A CA 1
ATOM 889 C C . LYS A 1 111 ? -7.809 3.505 0.177 1.00 92.00 111 LYS A C 1
ATOM 891 O O . LYS A 1 111 ? -8.188 3.039 -0.893 1.00 92.00 111 LYS A O 1
ATOM 896 N N . SER A 1 112 ? -7.273 2.738 1.128 1.00 92.62 112 SER A N 1
ATOM 897 C CA . SER A 1 112 ? -7.084 1.286 0.983 1.00 92.62 112 SER A CA 1
ATOM 898 C C . SER A 1 112 ? -8.407 0.557 0.724 1.00 92.62 112 SER A C 1
ATOM 900 O O . SER A 1 112 ? -8.492 -0.255 -0.202 1.00 92.62 112 SER A O 1
ATOM 902 N N . ILE A 1 113 ? -9.470 0.922 1.453 1.00 93.62 113 ILE A N 1
ATOM 903 C CA . ILE A 1 113 ? -10.826 0.398 1.231 1.00 93.62 113 ILE A CA 1
ATOM 904 C C . ILE A 1 113 ? -11.339 0.763 -0.164 1.00 93.62 113 ILE A C 1
ATOM 906 O O . ILE A 1 113 ? -11.902 -0.092 -0.843 1.00 93.62 113 ILE A O 1
ATOM 910 N N . ARG A 1 114 ? -11.140 2.008 -0.624 1.00 91.00 114 ARG A N 1
ATOM 911 C CA . ARG A 1 114 ? -11.572 2.427 -1.970 1.00 91.00 114 ARG A CA 1
ATOM 912 C C . ARG A 1 114 ? -10.878 1.623 -3.071 1.00 91.00 114 ARG A C 1
ATOM 914 O O . ARG A 1 114 ? -11.531 1.225 -4.030 1.00 91.00 114 ARG A O 1
ATOM 921 N N . ARG A 1 115 ? -9.579 1.365 -2.911 1.00 90.44 115 ARG A N 1
ATOM 922 C CA . ARG A 1 115 ? -8.752 0.637 -3.885 1.00 90.44 115 ARG A CA 1
ATOM 923 C C . ARG A 1 115 ? -9.103 -0.843 -3.966 1.00 90.44 115 ARG A C 1
ATOM 925 O O . ARG A 1 115 ? -9.060 -1.433 -5.042 1.00 90.44 115 ARG A O 1
ATOM 932 N N . ARG A 1 116 ? -9.402 -1.466 -2.821 1.00 90.75 116 ARG A N 1
ATOM 933 C CA . ARG A 1 116 ? -9.678 -2.908 -2.712 1.00 90.75 116 ARG A CA 1
ATOM 934 C C . ARG A 1 116 ? -10.868 -3.177 -1.783 1.00 90.75 116 ARG A C 1
ATOM 936 O O . ARG A 1 116 ? -10.696 -3.793 -0.731 1.00 90.75 116 ARG A O 1
ATOM 943 N N . PRO A 1 117 ? -12.095 -2.797 -2.180 1.00 92.62 117 PRO A N 1
ATOM 944 C CA . PRO A 1 117 ? -13.291 -2.965 -1.349 1.00 92.62 117 PRO A CA 1
ATOM 945 C C . PRO A 1 117 ? -13.674 -4.434 -1.108 1.00 92.62 117 PRO A C 1
ATOM 947 O O . PRO A 1 117 ? -14.508 -4.740 -0.265 1.00 92.62 117 PRO A O 1
ATOM 950 N N . TRP A 1 118 ? -13.077 -5.377 -1.839 1.00 93.25 118 TRP A N 1
ATOM 951 C CA . TRP A 1 118 ? -13.274 -6.814 -1.632 1.00 93.25 118 TRP A CA 1
ATOM 952 C C . TRP A 1 118 ? -12.328 -7.423 -0.589 1.00 93.25 118 TRP A C 1
ATOM 954 O O . TRP A 1 118 ? -12.467 -8.607 -0.282 1.00 93.25 118 TRP A O 1
ATOM 964 N N . MET A 1 119 ? -11.358 -6.658 -0.079 1.00 93.38 119 MET A N 1
ATOM 965 C CA . MET A 1 119 ? -10.338 -7.140 0.848 1.00 93.38 119 MET A CA 1
ATOM 966 C C . MET A 1 119 ? -10.670 -6.740 2.296 1.00 93.38 119 MET A C 1
ATOM 968 O O . MET A 1 119 ? -10.837 -5.553 2.575 1.00 93.38 119 MET A O 1
ATOM 972 N N . PRO A 1 120 ? -10.722 -7.684 3.254 1.00 95.00 120 PRO A N 1
ATOM 973 C CA . PRO A 1 120 ? -11.146 -7.378 4.621 1.00 95.00 120 PRO A CA 1
ATOM 974 C C . PRO A 1 120 ? -10.131 -6.569 5.442 1.00 95.00 120 PRO A C 1
ATOM 976 O O . PRO A 1 120 ? -10.526 -5.899 6.395 1.00 95.00 120 PRO A O 1
ATOM 979 N N . ASN A 1 121 ? -8.834 -6.623 5.119 1.00 92.50 121 ASN A N 1
ATOM 980 C CA . ASN A 1 121 ? -7.776 -5.961 5.897 1.00 92.50 121 ASN A CA 1
ATOM 981 C C . ASN A 1 121 ? -7.971 -4.448 5.985 1.00 92.50 121 ASN A C 1
ATOM 983 O O . ASN A 1 121 ? -7.878 -3.907 7.086 1.00 92.50 121 ASN A O 1
ATOM 987 N N . GLY A 1 122 ? -8.309 -3.793 4.869 1.00 93.12 122 GLY A N 1
ATOM 988 C CA . GLY A 1 122 ? -8.548 -2.350 4.852 1.00 93.12 122 GLY A CA 1
ATOM 989 C C . GLY A 1 122 ? -9.638 -1.943 5.846 1.00 93.12 122 GLY A C 1
ATOM 990 O O . GLY A 1 122 ? -9.457 -1.000 6.607 1.00 93.12 122 GLY A O 1
ATOM 991 N N . TYR A 1 123 ? -10.728 -2.713 5.920 1.00 95.94 123 TYR A N 1
ATOM 992 C CA . TYR A 1 123 ? -11.823 -2.465 6.861 1.00 95.94 123 TYR A CA 1
ATOM 993 C C . TYR A 1 123 ? -11.431 -2.701 8.322 1.00 95.94 123 TYR A C 1
ATOM 995 O O . TYR A 1 123 ? -11.740 -1.871 9.173 1.00 95.94 123 TYR A O 1
ATOM 1003 N N . VAL A 1 124 ? -10.739 -3.805 8.628 1.00 95.50 124 VAL A N 1
ATOM 1004 C CA . VAL A 1 124 ? -10.318 -4.124 10.006 1.00 95.50 124 VAL A CA 1
ATOM 1005 C C . VAL A 1 124 ? -9.346 -3.071 10.540 1.00 95.50 124 VAL A C 1
ATOM 1007 O O . VAL A 1 124 ? -9.499 -2.604 11.667 1.00 95.50 124 VAL A O 1
ATOM 1010 N N . PHE A 1 125 ? -8.363 -2.654 9.740 1.00 95.06 125 PHE A N 1
ATOM 1011 C CA . PHE A 1 125 ? -7.414 -1.634 10.180 1.00 95.06 125 PHE A CA 1
ATOM 1012 C C . PHE A 1 125 ? -8.018 -0.223 10.191 1.00 95.06 125 PHE A C 1
ATOM 1014 O O . PHE A 1 125 ? -7.715 0.548 11.102 1.00 95.06 125 PHE A O 1
ATOM 1021 N N . ALA A 1 126 ? -8.932 0.101 9.268 1.00 95.56 126 ALA A N 1
ATOM 1022 C CA . ALA A 1 126 ? -9.717 1.332 9.356 1.00 95.56 126 ALA A CA 1
ATOM 1023 C C . ALA A 1 126 ? -10.543 1.376 10.650 1.00 95.56 126 ALA A C 1
ATOM 1025 O O . ALA A 1 126 ? -10.583 2.413 11.308 1.00 95.56 126 ALA A O 1
ATOM 1026 N N . ALA A 1 127 ? -11.155 0.255 11.049 1.00 95.19 127 ALA A N 1
ATOM 1027 C CA . ALA A 1 127 ? -11.898 0.162 12.302 1.00 95.19 127 ALA A CA 1
ATOM 1028 C C . ALA A 1 127 ? -10.995 0.420 13.515 1.00 95.19 127 ALA A C 1
ATOM 1030 O O . ALA A 1 127 ? -11.330 1.239 14.372 1.00 95.19 127 ALA A O 1
ATOM 1031 N N . ALA A 1 128 ? -9.814 -0.207 13.543 1.00 93.56 128 ALA A N 1
ATOM 1032 C CA . ALA A 1 128 ? -8.819 0.032 14.585 1.00 93.56 128 ALA A CA 1
ATOM 1033 C C . ALA A 1 128 ? -8.391 1.508 14.654 1.00 93.56 128 ALA A C 1
ATOM 1035 O O . ALA A 1 128 ? -8.281 2.074 15.744 1.00 93.56 128 ALA A O 1
ATOM 1036 N N . CYS A 1 129 ? -8.203 2.149 13.498 1.00 94.44 129 CYS A N 1
ATOM 1037 C CA . CYS A 1 129 ? -7.885 3.570 13.425 1.00 94.44 129 CYS A CA 1
ATOM 1038 C C . CYS A 1 129 ? -9.024 4.450 13.965 1.00 94.44 129 CYS A C 1
ATOM 1040 O O . CYS A 1 129 ? -8.778 5.347 14.768 1.00 94.44 129 CYS A O 1
ATOM 1042 N N . ARG A 1 130 ? -10.277 4.170 13.583 1.00 94.44 130 ARG A N 1
ATOM 1043 C CA . ARG A 1 130 ? -11.455 4.933 14.029 1.00 94.44 130 ARG A CA 1
ATOM 1044 C C . ARG A 1 130 ? -11.680 4.861 15.530 1.00 94.44 130 ARG A C 1
ATOM 1046 O O . ARG A 1 130 ? -11.932 5.889 16.144 1.00 94.44 130 ARG A O 1
ATOM 1053 N N . HIS A 1 131 ? -11.483 3.701 16.136 1.00 93.25 131 HIS A N 1
ATOM 1054 C CA . HIS A 1 131 ? -11.535 3.577 17.592 1.00 93.25 131 HIS A CA 1
ATOM 1055 C C . HIS A 1 131 ? -10.407 4.343 18.294 1.00 93.25 131 HIS A C 1
ATOM 1057 O O . HIS A 1 131 ? -10.662 5.035 19.275 1.00 93.25 131 HIS A O 1
ATOM 1063 N N . ARG A 1 132 ? -9.171 4.326 17.763 1.00 91.94 132 ARG A N 1
ATOM 1064 C CA . ARG A 1 132 ? -8.095 5.207 18.272 1.00 91.94 132 ARG A CA 1
ATOM 1065 C C . ARG A 1 132 ? -8.446 6.695 18.136 1.00 91.94 132 ARG A C 1
ATOM 1067 O O . ARG A 1 132 ? -7.925 7.505 18.894 1.00 91.94 132 ARG A O 1
ATOM 1074 N N . ALA A 1 133 ? -9.312 7.048 17.187 1.00 92.50 133 ALA A N 1
ATOM 1075 C CA . ALA A 1 133 ? -9.872 8.388 17.020 1.00 92.50 133 ALA A CA 1
ATOM 1076 C C . ALA A 1 133 ? -11.160 8.630 17.838 1.00 92.50 133 ALA A C 1
ATOM 1078 O O . ALA A 1 133 ? -11.778 9.681 17.681 1.00 92.50 133 ALA A O 1
ATOM 1079 N N . HIS A 1 134 ? -11.559 7.691 18.703 1.00 92.81 134 HIS A N 1
ATOM 1080 C CA . HIS A 1 134 ? -12.782 7.726 19.514 1.00 92.81 134 HIS A CA 1
ATOM 1081 C C . HIS A 1 134 ? -14.096 7.760 18.710 1.00 92.81 134 HIS A C 1
ATOM 1083 O O . HIS A 1 134 ? -15.114 8.256 19.190 1.00 92.81 134 HIS A O 1
ATOM 1089 N N . ASP A 1 135 ? -14.087 7.212 17.494 1.00 93.75 135 ASP A N 1
ATOM 1090 C CA . ASP A 1 135 ? -15.271 7.013 16.654 1.00 93.75 135 ASP A CA 1
ATOM 1091 C C . ASP A 1 135 ? -15.662 5.526 16.616 1.00 93.75 135 ASP A C 1
ATOM 1093 O O . ASP A 1 135 ? -15.492 4.814 15.621 1.00 93.75 135 ASP A O 1
ATOM 1097 N N . ASP A 1 136 ? -16.171 5.039 17.748 1.00 93.25 136 ASP A N 1
ATOM 1098 C CA . ASP A 1 136 ? -16.531 3.627 17.929 1.00 93.25 136 ASP A CA 1
ATOM 1099 C C . ASP A 1 136 ? -17.736 3.204 17.082 1.00 93.25 136 ASP A C 1
ATOM 1101 O O . ASP A 1 136 ? -17.904 2.023 16.759 1.00 93.25 136 ASP A O 1
ATOM 1105 N N . VAL A 1 137 ? -18.581 4.163 16.696 1.00 94.38 137 VAL A N 1
ATOM 1106 C CA . VAL A 1 137 ? -19.730 3.912 15.820 1.00 94.38 137 VAL A CA 1
ATOM 1107 C C . VAL A 1 137 ? -19.234 3.518 14.434 1.00 94.38 137 VAL A C 1
ATOM 1109 O O . VAL A 1 137 ? -19.621 2.465 13.918 1.00 94.38 137 VAL A O 1
ATOM 1112 N N . GLU A 1 138 ? -18.338 4.316 13.850 1.00 95.38 138 GLU A N 1
ATOM 1113 C CA . GLU A 1 138 ? -17.767 4.000 12.544 1.00 95.38 138 GLU A CA 1
ATOM 1114 C C . GLU A 1 138 ? -16.846 2.778 12.609 1.00 95.38 138 GLU A C 1
ATOM 1116 O O . GLU A 1 138 ? -16.868 1.945 11.700 1.00 95.38 138 GLU A O 1
ATOM 1121 N N . ALA A 1 139 ? -16.093 2.604 13.701 1.00 94.75 139 ALA A N 1
ATOM 1122 C CA . ALA A 1 139 ? -15.265 1.417 13.897 1.00 94.75 139 ALA A CA 1
ATOM 1123 C C . ALA A 1 139 ? -16.092 0.121 13.828 1.00 94.75 139 ALA A C 1
ATOM 1125 O O . ALA A 1 139 ? -15.757 -0.800 13.078 1.00 94.75 139 ALA A O 1
ATOM 1126 N N . ASN A 1 140 ? -17.220 0.066 14.540 1.00 93.81 140 ASN A N 1
ATOM 1127 C CA . ASN A 1 140 ? -18.119 -1.086 14.505 1.00 93.81 140 ASN A CA 1
ATOM 1128 C C . ASN A 1 140 ? -18.755 -1.292 13.124 1.00 93.81 140 ASN A C 1
ATOM 1130 O O . ASN A 1 140 ? -18.865 -2.432 12.663 1.00 93.81 140 ASN A O 1
ATOM 1134 N N . ARG A 1 141 ? -19.128 -0.209 12.428 1.00 95.81 141 ARG A N 1
ATOM 1135 C CA . ARG A 1 141 ? -19.643 -0.285 11.052 1.00 95.81 141 ARG A CA 1
ATOM 1136 C C . ARG A 1 141 ? -18.618 -0.917 10.108 1.00 95.81 141 ARG A C 1
ATOM 1138 O O . ARG A 1 141 ? -18.963 -1.793 9.317 1.00 95.81 141 ARG A O 1
ATOM 1145 N N . LEU A 1 142 ? -17.356 -0.504 10.201 1.00 96.06 142 LEU A N 1
ATOM 1146 C CA . LEU A 1 142 ? -16.267 -1.026 9.376 1.00 96.06 142 LEU A CA 1
ATOM 1147 C C . LEU A 1 142 ? -15.983 -2.505 9.665 1.00 96.06 142 LEU A C 1
ATOM 1149 O O . LEU A 1 142 ? -15.790 -3.275 8.725 1.00 96.06 142 LEU A O 1
ATOM 1153 N N . LEU A 1 143 ? -16.044 -2.938 10.929 1.00 94.56 143 LEU A N 1
ATOM 1154 C CA . LEU A 1 143 ? -15.946 -4.362 11.264 1.00 94.56 143 LEU A CA 1
ATOM 1155 C C . LEU A 1 143 ? -17.064 -5.185 10.612 1.00 94.56 143 LEU A C 1
ATOM 1157 O O . LEU A 1 143 ? -16.775 -6.213 10.003 1.00 94.56 143 LEU A O 1
ATOM 1161 N N . GLN A 1 144 ? -18.312 -4.718 10.649 1.00 93.88 144 GLN A N 1
ATOM 1162 C CA . GLN A 1 144 ? -19.429 -5.403 9.981 1.00 93.88 144 GLN A CA 1
ATOM 1163 C C . GLN A 1 144 ? -19.239 -5.477 8.458 1.00 93.88 144 GLN A C 1
ATOM 1165 O O . GLN A 1 144 ? -19.515 -6.503 7.833 1.00 93.88 144 GLN A O 1
ATOM 1170 N N . LEU A 1 145 ? -18.722 -4.407 7.844 1.00 95.56 145 LEU A N 1
ATOM 1171 C CA . LEU A 1 145 ? -18.388 -4.417 6.418 1.00 95.56 145 LEU A CA 1
ATOM 1172 C C . LEU A 1 145 ? -17.275 -5.418 6.102 1.00 95.56 145 LEU A C 1
ATOM 1174 O O . LEU A 1 145 ? -17.356 -6.108 5.089 1.00 95.56 145 LEU A O 1
ATOM 1178 N N . SER A 1 146 ? -16.281 -5.556 6.984 1.00 95.44 146 SER A N 1
ATOM 1179 C CA . SER A 1 146 ? -15.204 -6.536 6.811 1.00 95.44 146 SER A CA 1
ATOM 1180 C C . SER A 1 146 ? -15.726 -7.979 6.756 1.00 95.44 146 SER A C 1
ATOM 1182 O O . SER A 1 146 ? -15.224 -8.776 5.963 1.00 95.44 146 SER A O 1
ATOM 1184 N N . ASP A 1 147 ? -16.767 -8.304 7.534 1.00 93.12 147 ASP A N 1
ATOM 1185 C CA . ASP A 1 147 ? -17.439 -9.615 7.536 1.00 93.12 147 ASP A CA 1
ATOM 1186 C C . ASP A 1 147 ? -18.215 -9.888 6.237 1.00 93.12 147 ASP A C 1
ATOM 1188 O O . ASP A 1 147 ? -18.505 -11.036 5.909 1.00 93.12 147 ASP A O 1
ATOM 1192 N N . SER A 1 148 ? -18.531 -8.831 5.485 1.00 92.69 148 SER A N 1
ATOM 1193 C CA . SER A 1 148 ? -19.316 -8.885 4.247 1.00 92.69 148 SER A CA 1
ATOM 1194 C C . SER A 1 148 ? -18.447 -8.980 2.985 1.00 92.69 148 SER A C 1
ATOM 119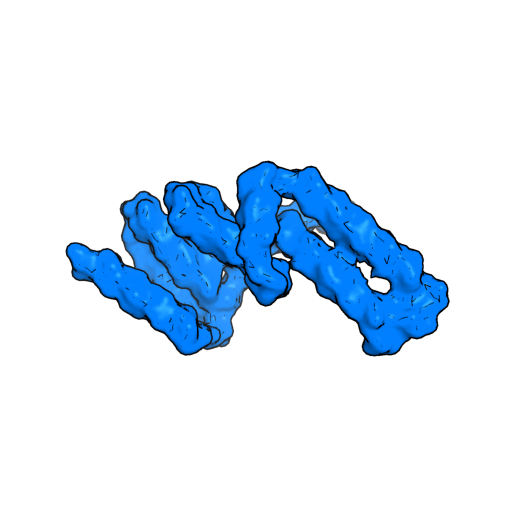6 O O . SER A 1 148 ? -18.974 -9.014 1.872 1.00 92.69 148 SER A O 1
ATOM 1198 N N . THR A 1 149 ? -17.120 -8.971 3.132 1.00 94.12 149 THR A N 1
ATOM 1199 C CA . THR A 1 149 ? -16.191 -9.015 1.996 1.00 94.12 149 THR A CA 1
ATOM 1200 C C . THR A 1 149 ? -16.137 -10.399 1.346 1.00 94.12 149 THR A C 1
ATOM 1202 O O . THR A 1 149 ? -16.381 -11.425 1.977 1.00 94.12 149 THR A O 1
ATOM 1205 N N . VAL A 1 150 ? -15.817 -10.431 0.048 1.00 92.62 150 VAL A N 1
ATOM 1206 C CA . VAL A 1 150 ? -15.767 -11.679 -0.736 1.00 92.62 150 VAL A CA 1
ATOM 1207 C C . VAL A 1 150 ? -14.555 -12.532 -0.357 1.00 92.62 150 VAL A C 1
ATOM 1209 O O . VAL A 1 150 ? -14.626 -13.760 -0.380 1.00 92.62 150 VAL A O 1
ATOM 1212 N N . ILE A 1 151 ? -13.431 -11.889 -0.031 1.00 92.31 151 ILE A N 1
ATOM 1213 C CA . ILE A 1 151 ? -12.204 -12.584 0.347 1.00 92.31 151 ILE A CA 1
ATOM 1214 C C . ILE A 1 151 ? -12.243 -12.898 1.846 1.00 92.31 151 ILE A C 1
ATOM 1216 O O . ILE A 1 151 ? -12.402 -11.982 2.652 1.00 92.31 151 ILE A O 1
ATOM 1220 N N . PRO A 1 152 ? -12.059 -14.168 2.253 1.00 91.88 152 PRO A N 1
ATOM 1221 C CA . PRO A 1 152 ? -12.071 -14.522 3.662 1.00 91.88 152 PRO A CA 1
ATOM 1222 C C . PRO A 1 152 ? -10.881 -13.903 4.400 1.00 91.88 152 PRO A C 1
ATOM 1224 O O . PRO A 1 152 ? -9.774 -13.780 3.869 1.00 91.88 152 PRO A O 1
ATOM 1227 N N . LYS A 1 153 ? -11.102 -13.562 5.670 1.00 93.50 153 LYS A N 1
ATOM 1228 C CA . LYS A 1 153 ? -10.048 -13.077 6.564 1.00 93.50 153 LYS A CA 1
ATOM 1229 C C . LYS A 1 153 ? -8.994 -14.164 6.769 1.00 93.50 153 LYS A C 1
ATOM 1231 O O . LYS A 1 153 ? -9.317 -15.328 7.003 1.00 93.50 153 LYS A O 1
ATOM 1236 N N . SER A 1 154 ? -7.723 -13.777 6.724 1.00 91.56 154 SER A N 1
ATOM 1237 C CA . SER A 1 154 ? -6.637 -14.672 7.125 1.00 91.56 154 SER A CA 1
ATOM 1238 C C . SER A 1 154 ? -6.680 -14.916 8.637 1.00 91.56 154 SER A C 1
ATOM 1240 O O . SER A 1 154 ? -7.165 -14.071 9.390 1.00 91.56 154 SER A O 1
ATOM 1242 N N . ALA A 1 155 ? -6.123 -16.038 9.106 1.00 92.81 155 ALA A N 1
ATOM 1243 C CA . ALA A 1 155 ? -6.050 -16.341 10.542 1.00 92.81 155 ALA A CA 1
ATOM 1244 C C . ALA A 1 155 ? -5.395 -15.198 11.340 1.00 92.81 155 ALA A C 1
ATOM 1246 O O . ALA A 1 155 ? -5.925 -14.758 12.356 1.00 92.81 155 ALA A O 1
ATOM 1247 N N . ARG A 1 156 ? -4.305 -14.632 10.804 1.00 89.44 156 ARG A N 1
ATOM 1248 C CA . ARG A 1 156 ? -3.629 -13.464 11.383 1.00 89.44 156 ARG A CA 1
ATOM 1249 C C . ARG A 1 156 ? -4.553 -12.247 11.484 1.00 89.44 156 ARG A C 1
ATOM 1251 O O . ARG A 1 156 ? -4.495 -11.519 12.468 1.00 89.44 156 ARG A O 1
ATOM 1258 N N . LEU A 1 157 ? -5.389 -12.000 10.476 1.00 90.81 157 LEU A N 1
ATOM 1259 C CA . LEU A 1 157 ? -6.311 -10.864 10.496 1.00 90.81 157 LEU A CA 1
ATOM 1260 C C . LEU A 1 157 ? -7.436 -11.064 11.520 1.00 90.81 157 LEU A C 1
ATOM 1262 O O . LEU A 1 157 ? -7.789 -10.121 12.220 1.00 90.81 157 LEU A O 1
ATOM 1266 N N . ILE A 1 158 ? -7.933 -12.296 11.657 1.00 93.88 158 ILE A N 1
ATOM 1267 C CA . ILE A 1 158 ? -8.915 -12.665 12.687 1.00 93.88 158 ILE A CA 1
ATOM 1268 C C . ILE A 1 158 ? -8.337 -12.432 14.090 1.00 93.88 158 ILE A C 1
ATOM 1270 O O . ILE A 1 158 ? -9.022 -11.905 14.961 1.00 93.88 158 ILE A O 1
ATOM 1274 N N . GLU A 1 159 ? -7.068 -12.775 14.324 1.00 91.94 159 GLU A N 1
ATOM 1275 C CA . GLU A 1 159 ? -6.399 -12.506 15.605 1.00 91.94 159 GLU A CA 1
ATOM 1276 C C . GLU A 1 159 ? -6.321 -11.007 15.923 1.00 91.94 159 GLU A C 1
ATOM 1278 O O . GLU A 1 159 ? -6.606 -10.603 17.054 1.00 91.94 159 GLU A O 1
ATOM 1283 N N . VAL A 1 160 ? -5.970 -10.184 14.929 1.00 88.81 160 VAL A N 1
ATOM 1284 C CA . VAL A 1 160 ? -5.924 -8.719 15.062 1.00 88.81 160 VAL A CA 1
ATOM 1285 C C . VAL A 1 160 ? -7.304 -8.164 15.399 1.00 88.81 160 VAL A C 1
ATOM 1287 O O . VAL A 1 160 ? -7.444 -7.397 16.350 1.00 88.81 160 VAL A O 1
ATOM 1290 N N . GLU A 1 161 ? -8.328 -8.586 14.666 1.00 92.50 161 GLU A N 1
ATOM 1291 C CA . GLU A 1 161 ? -9.704 -8.160 14.901 1.00 92.50 161 GLU A CA 1
ATOM 1292 C C . GLU A 1 161 ? -10.214 -8.583 16.282 1.00 92.50 161 GLU A C 1
ATOM 1294 O O . GLU A 1 161 ? -10.808 -7.779 16.992 1.00 92.50 161 GLU A O 1
ATOM 1299 N N . ASN A 1 162 ? -9.955 -9.820 16.706 1.00 91.56 162 ASN A N 1
ATOM 1300 C CA . ASN A 1 162 ? -10.380 -10.307 18.018 1.00 91.56 162 ASN A CA 1
ATOM 1301 C C . ASN A 1 162 ? -9.667 -9.592 19.165 1.00 91.56 162 ASN A C 1
ATOM 1303 O O . ASN A 1 162 ? -10.215 -9.466 20.260 1.00 91.56 162 ASN A O 1
ATOM 1307 N N . LYS A 1 163 ? -8.414 -9.169 18.967 1.00 87.06 163 LYS A N 1
ATOM 1308 C CA . LYS A 1 163 ? -7.736 -8.294 19.926 1.00 87.06 163 LYS A CA 1
ATOM 1309 C C . LYS A 1 163 ? -8.456 -6.949 19.997 1.00 87.06 163 LYS A C 1
ATOM 1311 O O . LYS A 1 163 ? -8.824 -6.527 21.081 1.00 87.06 163 LYS A O 1
ATOM 1316 N N . PHE A 1 164 ? -8.733 -6.357 18.842 1.00 83.38 164 PHE A N 1
ATOM 1317 C CA . PHE A 1 164 ? -9.411 -5.075 18.747 1.00 83.38 164 PHE A CA 1
ATOM 1318 C C . PHE A 1 164 ? -10.818 -5.079 19.366 1.00 83.38 164 PHE A C 1
ATOM 1320 O O . PHE A 1 164 ? -11.124 -4.220 20.180 1.00 83.38 164 PHE A O 1
ATOM 1327 N N . ARG A 1 165 ? -11.659 -6.074 19.057 1.00 84.75 165 ARG A N 1
ATOM 1328 C CA . ARG A 1 165 ? -13.013 -6.186 19.631 1.00 84.75 165 ARG A CA 1
ATOM 1329 C C . ARG A 1 165 ? -12.996 -6.238 21.161 1.00 84.75 165 ARG A C 1
ATOM 1331 O O . ARG A 1 165 ? -13.850 -5.631 21.791 1.00 84.75 165 ARG A O 1
ATOM 1338 N N . ARG A 1 166 ? -11.997 -6.899 21.756 1.00 85.38 166 ARG A N 1
ATOM 1339 C CA . ARG A 1 166 ? -11.821 -6.933 23.218 1.00 85.38 166 ARG A CA 1
ATOM 1340 C C . ARG A 1 166 ? -11.456 -5.572 23.806 1.00 85.38 166 ARG A C 1
ATOM 1342 O O . ARG A 1 166 ? -11.877 -5.284 24.917 1.00 85.38 166 ARG A O 1
ATOM 1349 N N . ASP A 1 167 ? -10.697 -4.762 23.073 1.00 78.50 167 ASP A N 1
ATOM 1350 C CA . ASP A 1 167 ? -10.310 -3.416 23.507 1.00 78.50 167 ASP A CA 1
ATOM 1351 C C . ASP A 1 167 ? -11.496 -2.427 23.427 1.00 78.50 167 ASP A C 1
ATOM 1353 O O . ASP A 1 167 ? -11.543 -1.479 24.198 1.00 78.50 167 ASP A O 1
ATOM 1357 N N . VAL A 1 168 ? -12.473 -2.661 22.537 1.00 69.75 168 VAL A N 1
ATOM 1358 C CA . VAL A 1 168 ? -13.690 -1.829 22.383 1.00 69.75 168 VAL A CA 1
ATOM 1359 C C . VAL A 1 168 ? -14.776 -2.166 23.421 1.00 69.75 168 VAL A C 1
ATOM 1361 O O . VAL A 1 168 ? -15.608 -1.323 23.747 1.00 69.75 168 VAL A O 1
ATOM 1364 N N . GLU A 1 169 ? -14.808 -3.400 23.932 1.00 67.44 169 GLU A N 1
ATOM 1365 C CA . GLU A 1 169 ? -15.825 -3.883 24.885 1.00 67.44 169 GLU A CA 1
ATOM 1366 C C . GLU A 1 169 ? -15.495 -3.590 26.371 1.00 67.44 169 GLU A C 1
ATOM 1368 O O . GLU A 1 169 ? -16.283 -3.946 27.255 1.00 67.44 169 GLU A O 1
ATOM 1373 N N . HIS A 1 170 ? -14.357 -2.951 26.668 1.00 53.00 170 HIS A N 1
ATOM 1374 C CA . HIS A 1 170 ? -13.859 -2.655 28.022 1.00 53.00 170 HIS A CA 1
ATOM 1375 C C . HIS A 1 170 ? -13.621 -1.162 28.251 1.00 53.00 170 HIS A C 1
ATOM 1377 O O . HIS A 1 170 ? -13.922 -0.711 29.382 1.00 53.00 170 HIS A O 1
#

Sequence (170 aa):
MMHAEWRESDLPTVSERDEWLGVLLEDELVAYRLAYFVTKSAPFNEAIDADIHAVRLEHCYDSLIASLPQRELEIFNSLSPGEKMDDLVDSIARSYMDTGDTERACQLFEKSIRRRPWMPNGYVFAAACRHRAHDDVEANRLLQLSDSTVIPKSARLIEVENKFRRDVEH

pLDDT: mean 91.99, std 6.98, range [52.94, 97.88]